Protein AF-A0AAJ1X6Z5-F1 (afdb_mono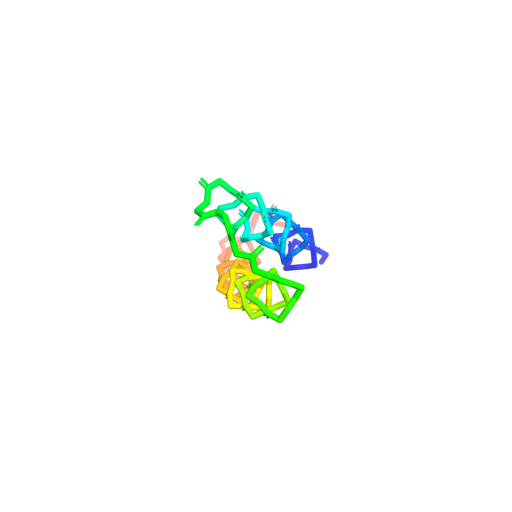mer)

Organism: NCBI:txid2964767

Secondary structure (DSSP, 8-state):
-HHHHHHHHHHHHHHHHHHHTT--HHHHHHHHHHHHHHHHHHHHHHHHHHHHTT--

Mean predicted aligned error: 3.01 Å

Sequence (56 aa):
MIAWVAALLGVIFGIIQARRKGGKALDLAQYGAVYGIFFAVIGVIVQIVIIRFGFM

Solvent-accessible surface area (backbone atoms only — not comparable to full-atom values): 2708 Å² total; per-residue (Å²): 113,56,26,62,57,32,18,52,53,18,24,54,51,19,29,51,53,22,51,76,70,71,46,54,74,67,42,25,51,50,32,13,50,53,31,14,51,55,27,23,54,50,20,46,53,53,48,50,49,38,53,72,72,61,75,100

Radius of gyration: 13.44 Å; Cα contacts (8 Å, |Δi|>4): 71; chains: 1; bounding box: 27×14×38 Å

pLDDT: mean 95.85, std 6.26, range [61.69, 98.69]

Foldseek 3Di:
DQLQVQLQVQLVVQLVVCVVVVHDPVSSVVSSNVRSVVSSVVSVVVVCVCVVVVVD

Structure (mmCIF, N/CA/C/O backbone):
data_AF-A0AAJ1X6Z5-F1
#
_entry.id   AF-A0AAJ1X6Z5-F1
#
loop_
_atom_site.group_PDB
_atom_site.id
_atom_site.type_symbol
_atom_site.label_atom_id
_atom_site.label_alt_id
_atom_site.label_comp_id
_atom_site.label_asym_id
_atom_site.label_entity_id
_atom_site.label_seq_id
_atom_site.pdbx_PDB_ins_code
_atom_site.Cartn_x
_atom_site.Cartn_y
_atom_site.Cartn_z
_atom_site.occupancy
_atom_site.B_iso_or_equiv
_atom_site.auth_seq_id
_atom_site.auth_comp_id
_atom_site.auth_asym_id
_atom_site.auth_atom_id
_atom_site.pdbx_PDB_model_num
ATOM 1 N N . MET A 1 1 ? 9.955 -4.494 -8.627 1.00 87.56 1 MET A N 1
ATOM 2 C CA . MET A 1 1 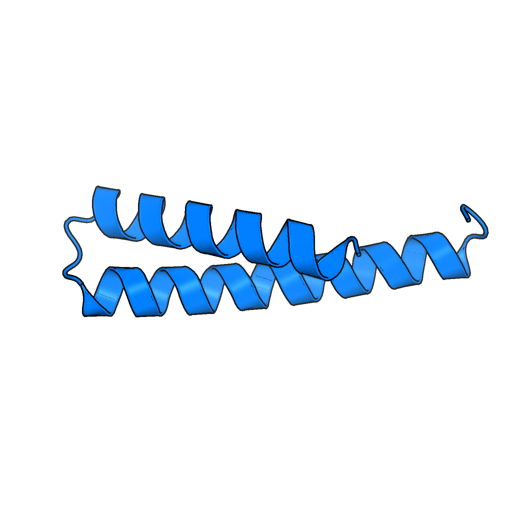? 10.034 -3.852 -7.289 1.00 87.56 1 MET A CA 1
ATOM 3 C C . MET A 1 1 ? 9.011 -2.730 -7.114 1.00 87.56 1 MET A C 1
ATOM 5 O O . MET A 1 1 ? 8.546 -2.535 -5.999 1.00 87.56 1 MET A O 1
ATOM 9 N N . ILE A 1 2 ? 8.609 -2.042 -8.193 1.00 94.44 2 ILE A N 1
ATOM 10 C CA . ILE A 1 2 ? 7.659 -0.915 -8.164 1.00 94.44 2 ILE A CA 1
ATOM 11 C C . ILE A 1 2 ? 6.309 -1.304 -7.543 1.00 94.44 2 ILE A C 1
ATOM 13 O O . ILE A 1 2 ? 5.820 -0.593 -6.671 1.00 94.44 2 ILE A O 1
ATOM 17 N N . ALA A 1 3 ? 5.743 -2.456 -7.918 1.00 96.31 3 ALA A N 1
ATOM 18 C CA . ALA A 1 3 ? 4.463 -2.919 -7.372 1.00 96.31 3 ALA A CA 1
ATOM 19 C C . ALA A 1 3 ? 4.465 -3.072 -5.840 1.00 96.31 3 ALA A C 1
ATOM 21 O O . ALA A 1 3 ? 3.495 -2.696 -5.190 1.00 96.31 3 ALA A O 1
ATOM 22 N N . TRP A 1 4 ? 5.565 -3.555 -5.251 1.00 97.06 4 TRP A N 1
ATOM 23 C CA . TRP A 1 4 ? 5.688 -3.715 -3.798 1.00 97.06 4 TRP A CA 1
ATOM 24 C C . TRP A 1 4 ? 5.772 -2.374 -3.069 1.00 97.06 4 TRP A C 1
ATOM 26 O O . TRP A 1 4 ? 5.130 -2.194 -2.037 1.00 97.06 4 TRP A O 1
ATOM 36 N N . VAL A 1 5 ? 6.516 -1.415 -3.629 1.00 97.94 5 VAL A N 1
ATOM 37 C CA . VAL A 1 5 ? 6.595 -0.053 -3.083 1.00 97.94 5 VAL A CA 1
ATOM 38 C C . VAL A 1 5 ? 5.232 0.632 -3.167 1.00 97.94 5 VAL A C 1
ATOM 40 O O . VAL A 1 5 ? 4.767 1.194 -2.178 1.00 97.94 5 VAL A O 1
ATOM 43 N N . ALA A 1 6 ? 4.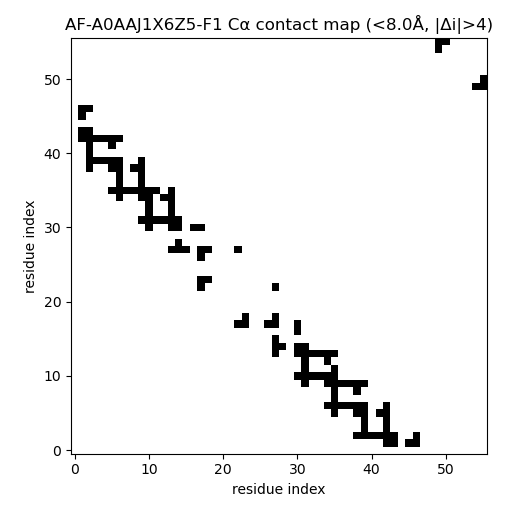555 0.529 -4.313 1.00 98.00 6 ALA A N 1
ATOM 44 C CA . ALA A 1 6 ? 3.213 1.071 -4.491 1.00 98.00 6 ALA A CA 1
ATOM 45 C C . ALA A 1 6 ? 2.227 0.445 -3.492 1.00 98.00 6 ALA A C 1
ATOM 47 O O . ALA A 1 6 ? 1.517 1.174 -2.805 1.00 98.00 6 ALA A O 1
ATOM 48 N N . ALA A 1 7 ? 2.235 -0.883 -3.340 1.00 98.44 7 ALA A N 1
ATOM 49 C CA . ALA A 1 7 ? 1.388 -1.585 -2.380 1.00 98.44 7 ALA A CA 1
ATOM 50 C C . ALA A 1 7 ? 1.584 -1.069 -0.947 1.00 98.44 7 ALA A C 1
ATOM 52 O O . ALA A 1 7 ? 0.604 -0.796 -0.257 1.00 98.44 7 ALA A O 1
ATOM 53 N N . LEU A 1 8 ? 2.835 -0.877 -0.509 1.00 98.44 8 LEU A N 1
ATOM 54 C CA . LEU A 1 8 ? 3.137 -0.370 0.832 1.00 98.44 8 LEU A CA 1
ATOM 55 C C . LEU A 1 8 ? 2.588 1.051 1.042 1.00 98.44 8 LEU A C 1
ATOM 57 O O . LEU A 1 8 ? 1.974 1.331 2.072 1.00 98.44 8 LEU A O 1
ATOM 61 N N . LEU A 1 9 ? 2.750 1.929 0.045 1.00 98.38 9 LEU A N 1
ATOM 62 C CA . LEU A 1 9 ? 2.173 3.278 0.063 1.00 98.38 9 LEU A CA 1
ATOM 63 C C . LEU A 1 9 ? 0.642 3.231 0.129 1.00 98.38 9 LEU A C 1
ATOM 65 O O . LEU A 1 9 ? 0.041 3.971 0.908 1.00 98.38 9 LEU A O 1
ATOM 69 N N . GLY A 1 10 ? 0.022 2.321 -0.625 1.00 98.44 10 GLY A N 1
ATOM 70 C CA . GLY A 1 10 ? -1.414 2.072 -0.581 1.00 98.44 10 GLY A CA 1
ATOM 71 C C . GLY A 1 10 ? -1.882 1.640 0.808 1.00 98.44 10 GLY A C 1
ATOM 72 O O . GLY A 1 10 ? -2.807 2.239 1.353 1.00 98.44 10 GLY A O 1
ATOM 73 N N . VAL A 1 11 ? -1.211 0.667 1.430 1.00 98.69 11 VAL A N 1
ATOM 74 C CA . VAL A 1 11 ? -1.547 0.205 2.789 1.00 98.69 11 VAL A CA 1
ATOM 75 C C . VAL A 1 11 ? -1.481 1.355 3.792 1.00 98.69 11 VAL A C 1
ATOM 77 O O . VAL A 1 11 ? -2.431 1.565 4.549 1.00 98.69 11 VAL A O 1
ATOM 80 N N . ILE A 1 12 ? -0.394 2.132 3.779 1.00 98.62 12 ILE A N 1
ATOM 81 C CA . ILE A 1 12 ? -0.215 3.272 4.688 1.00 98.62 12 ILE A CA 1
ATOM 82 C C . ILE A 1 12 ? -1.327 4.305 4.472 1.00 98.62 12 ILE A C 1
ATOM 84 O O . ILE A 1 12 ? -1.962 4.739 5.435 1.00 98.62 12 ILE A O 1
ATOM 88 N N . PHE A 1 13 ? -1.616 4.657 3.218 1.00 98.44 13 PHE A N 1
ATOM 89 C CA . PHE A 1 13 ? -2.666 5.615 2.880 1.00 98.44 13 PHE A CA 1
ATOM 90 C C . PHE A 1 13 ? -4.056 5.135 3.324 1.00 98.44 13 PHE A C 1
ATOM 92 O O . PHE A 1 13 ? -4.817 5.901 3.921 1.00 98.44 13 PHE A O 1
ATOM 99 N N . GLY A 1 14 ? -4.371 3.855 3.102 1.00 98.12 14 GLY A N 1
ATOM 100 C CA . GLY A 1 14 ? -5.622 3.236 3.535 1.00 98.12 14 GLY A CA 1
ATOM 101 C C . GLY A 1 14 ? -5.791 3.269 5.053 1.00 98.12 14 GLY A C 1
ATOM 102 O O . GLY A 1 14 ? -6.833 3.702 5.548 1.00 98.12 14 GLY A O 1
ATOM 103 N N . ILE A 1 15 ? -4.747 2.903 5.802 1.00 98.50 15 ILE A N 1
ATOM 104 C CA . ILE A 1 15 ? -4.755 2.956 7.271 1.00 98.50 15 ILE A CA 1
ATOM 105 C C . ILE A 1 15 ? -4.951 4.393 7.768 1.00 98.50 15 ILE A C 1
ATOM 107 O O . ILE A 1 15 ? -5.753 4.618 8.678 1.00 98.50 15 ILE A O 1
ATOM 111 N N . ILE A 1 16 ? -4.261 5.376 7.176 1.00 98.38 16 ILE A N 1
ATOM 112 C CA . ILE A 1 16 ? -4.421 6.794 7.536 1.00 98.38 16 ILE A CA 1
ATOM 113 C C . ILE A 1 16 ? -5.865 7.244 7.291 1.00 98.38 16 ILE A C 1
ATOM 115 O O . ILE A 1 16 ? -6.465 7.863 8.169 1.00 98.38 16 ILE A O 1
ATOM 119 N N . GLN A 1 17 ? -6.456 6.902 6.144 1.00 98.06 17 GLN A N 1
ATOM 120 C CA . GLN A 1 17 ? -7.849 7.241 5.844 1.00 98.06 17 GLN A CA 1
ATOM 121 C C . GLN A 1 17 ? -8.839 6.593 6.817 1.00 98.06 17 GLN A C 1
ATOM 123 O O . GLN A 1 17 ? -9.752 7.273 7.283 1.00 98.06 17 GLN A O 1
ATOM 128 N N . ALA A 1 18 ? -8.654 5.319 7.169 1.00 98.06 18 ALA A N 1
ATOM 129 C CA . ALA A 1 18 ? -9.503 4.653 8.157 1.00 98.06 18 ALA A CA 1
ATOM 130 C C . ALA A 1 18 ? -9.395 5.310 9.539 1.00 98.06 18 ALA A C 1
ATOM 132 O O . ALA A 1 18 ? -10.415 5.584 10.170 1.00 98.06 18 ALA A O 1
ATOM 133 N N . ARG A 1 19 ? -8.173 5.650 9.978 1.00 97.31 19 ARG A N 1
ATOM 134 C CA . ARG A 1 19 ? -7.951 6.374 11.2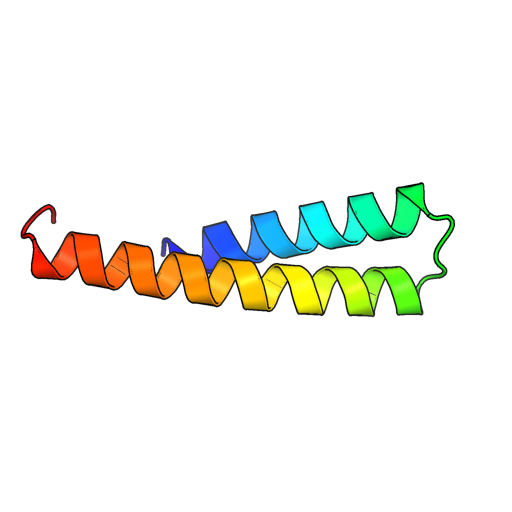40 1.00 97.31 19 ARG A CA 1
ATOM 135 C C . ARG A 1 19 ? -8.623 7.742 11.248 1.00 97.31 19 ARG A C 1
ATOM 137 O O . ARG A 1 19 ? -9.267 8.088 12.232 1.00 97.31 19 ARG A O 1
ATOM 144 N N . ARG A 1 20 ? -8.530 8.502 10.151 1.00 97.00 20 ARG A N 1
ATOM 145 C CA . ARG A 1 20 ? -9.185 9.818 10.021 1.00 97.00 20 ARG A CA 1
ATOM 146 C C . ARG A 1 20 ? -10.710 9.739 10.110 1.00 97.00 20 ARG A C 1
ATOM 148 O O . ARG A 1 20 ? -11.335 10.716 10.500 1.00 97.00 20 ARG A O 1
ATOM 155 N N . LYS A 1 21 ? -11.296 8.589 9.771 1.00 96.56 21 LYS A N 1
ATOM 156 C CA . LYS A 1 21 ? -12.736 8.316 9.889 1.00 96.56 21 LYS A CA 1
ATOM 157 C C . LYS A 1 21 ? -13.135 7.681 11.230 1.00 96.56 21 LYS A C 1
ATOM 159 O O . LYS A 1 21 ? -14.293 7.316 11.388 1.00 96.56 21 LYS A O 1
ATOM 164 N N . GLY A 1 22 ? -12.205 7.524 12.179 1.00 96.38 22 GLY A N 1
ATOM 165 C CA . GLY A 1 22 ? -12.476 6.894 13.477 1.00 96.38 22 GLY A CA 1
ATOM 166 C C . GLY A 1 22 ? -12.681 5.375 13.415 1.00 96.38 22 GLY A C 1
ATOM 167 O O . GLY A 1 22 ? -13.313 4.812 14.306 1.00 96.38 22 GLY A O 1
ATOM 168 N N . GLY A 1 23 ? -12.180 4.710 12.367 1.00 94.56 23 GLY A N 1
ATOM 169 C CA . GLY A 1 23 ? -12.318 3.264 12.185 1.00 94.56 23 GLY A CA 1
ATOM 170 C C . GLY A 1 23 ? -11.605 2.441 13.266 1.00 94.56 23 GLY A C 1
ATOM 171 O O . GLY A 1 23 ? -10.576 2.849 13.810 1.00 94.56 23 GLY A O 1
ATOM 172 N N . LYS A 1 24 ? -12.145 1.256 13.561 1.00 96.94 24 LYS A N 1
ATOM 173 C CA . LYS A 1 24 ? -11.564 0.266 14.482 1.00 96.94 24 LYS A CA 1
ATOM 174 C C . LYS A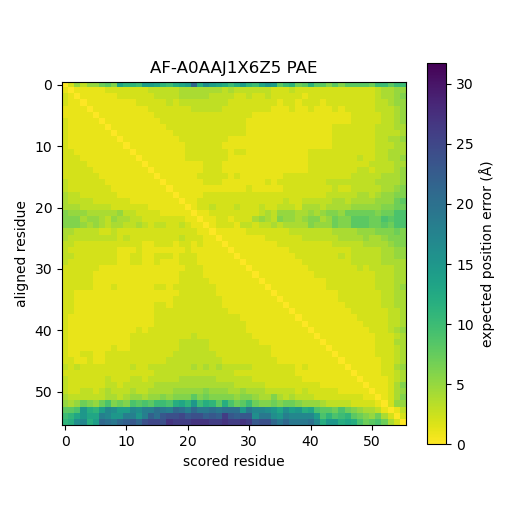 1 24 ? -10.448 -0.533 13.799 1.00 96.94 24 LYS A C 1
ATOM 176 O O . LYS A 1 24 ? -10.205 -0.401 12.604 1.00 96.94 24 LYS A O 1
ATOM 181 N N . ALA A 1 25 ? -9.781 -1.415 14.546 1.00 96.12 25 ALA A N 1
ATOM 182 C CA . ALA A 1 25 ? -8.678 -2.236 14.031 1.00 96.12 25 ALA A CA 1
ATOM 183 C C . ALA A 1 25 ? -9.030 -3.014 12.745 1.00 96.12 25 ALA A C 1
ATOM 185 O O . ALA A 1 25 ? -8.219 -3.067 11.822 1.00 96.12 25 ALA A O 1
ATOM 186 N N . LEU A 1 26 ? -10.251 -3.557 12.656 1.00 97.44 26 LEU A N 1
ATOM 187 C CA . LEU A 1 26 ? -10.730 -4.244 11.453 1.00 97.44 26 LEU A CA 1
ATOM 188 C C . LEU A 1 26 ? -10.911 -3.291 10.264 1.00 97.44 26 LEU A C 1
ATOM 190 O O . LEU A 1 26 ? -10.543 -3.648 9.149 1.00 97.44 26 LEU A O 1
ATOM 194 N N . ASP A 1 27 ? -11.377 -2.062 10.496 1.00 97.12 27 ASP A N 1
ATOM 195 C CA . ASP A 1 27 ? -11.502 -1.051 9.440 1.00 97.12 27 ASP A CA 1
ATOM 196 C C . ASP A 1 27 ? -10.128 -0.623 8.923 1.00 97.12 27 ASP A C 1
ATOM 198 O O . ASP A 1 27 ? -9.933 -0.476 7.718 1.00 97.12 27 ASP A O 1
ATOM 202 N N . LEU A 1 28 ? -9.151 -0.463 9.822 1.00 98.19 28 LEU A N 1
ATOM 203 C CA . LEU A 1 28 ? -7.766 -0.164 9.453 1.00 98.19 28 LEU A CA 1
ATOM 204 C C . LEU A 1 28 ? -7.182 -1.278 8.579 1.00 98.19 28 LEU A C 1
ATOM 206 O O . LEU A 1 28 ? -6.563 -0.983 7.558 1.00 98.19 28 LEU A O 1
ATOM 210 N N . ALA A 1 29 ? -7.398 -2.541 8.958 1.00 98.00 29 ALA A N 1
ATOM 211 C CA . ALA A 1 29 ? -6.940 -3.691 8.187 1.00 98.00 29 ALA A CA 1
ATOM 212 C C . ALA A 1 29 ? -7.624 -3.760 6.813 1.00 98.00 29 ALA A C 1
ATOM 214 O O . ALA A 1 29 ? -6.948 -3.938 5.801 1.00 98.00 29 ALA A O 1
ATOM 215 N N . GLN A 1 30 ? -8.942 -3.556 6.756 1.00 98.06 30 GLN A N 1
ATOM 216 C CA . GLN A 1 30 ? -9.708 -3.616 5.514 1.00 98.06 30 GLN A CA 1
ATOM 217 C C . GLN A 1 30 ? -9.345 -2.474 4.561 1.00 98.06 30 GLN A C 1
ATOM 219 O O . GLN A 1 30 ? -9.069 -2.720 3.389 1.00 98.06 30 GLN A O 1
ATOM 224 N N . TYR A 1 31 ? -9.283 -1.232 5.046 1.00 98.06 31 TYR A N 1
ATOM 225 C CA . TYR A 1 31 ? -8.852 -0.099 4.226 1.00 98.06 31 TYR A CA 1
ATOM 226 C C . TYR A 1 31 ? -7.395 -0.253 3.789 1.00 98.06 31 TYR A C 1
ATOM 228 O O . TYR A 1 31 ? -7.089 -0.032 2.621 1.00 98.06 31 TYR A O 1
ATOM 236 N N . GLY A 1 32 ? -6.500 -0.660 4.693 1.00 98.31 32 GLY A N 1
ATOM 237 C CA . GLY A 1 32 ? -5.108 -0.941 4.353 1.00 98.31 32 GLY A CA 1
ATOM 238 C C . GLY A 1 32 ? -4.998 -1.981 3.235 1.00 98.31 32 GLY A C 1
ATOM 239 O O . GLY A 1 32 ? -4.323 -1.736 2.240 1.00 98.31 32 GLY A O 1
ATOM 240 N N . ALA A 1 33 ? -5.721 -3.098 3.340 1.00 98.50 33 ALA A N 1
ATOM 241 C CA . ALA A 1 33 ? -5.728 -4.144 2.320 1.00 98.50 33 ALA A CA 1
ATOM 242 C C . ALA A 1 33 ? -6.291 -3.653 0.976 1.00 98.50 33 ALA A C 1
ATOM 244 O O . ALA A 1 33 ? -5.660 -3.858 -0.060 1.00 98.50 33 ALA A O 1
ATOM 245 N N . VAL A 1 34 ? -7.437 -2.961 0.983 1.00 98.50 34 VAL A N 1
ATOM 246 C CA . VAL A 1 34 ? -8.078 -2.449 -0.242 1.00 98.50 34 VAL A CA 1
ATOM 247 C C . VAL A 1 34 ? -7.168 -1.457 -0.964 1.00 98.50 34 VAL A C 1
ATOM 249 O O . VAL A 1 34 ? -6.914 -1.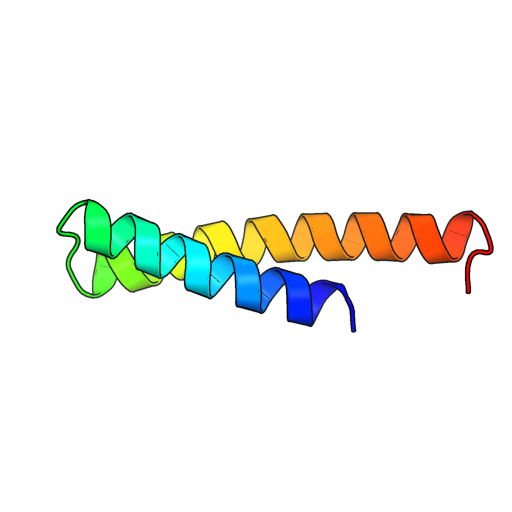615 -2.159 1.00 98.50 34 VAL A O 1
ATOM 252 N N . TYR A 1 35 ? -6.632 -0.460 -0.255 1.00 98.44 35 TYR A N 1
ATOM 253 C CA . TYR A 1 35 ? -5.734 0.517 -0.872 1.00 98.44 35 TYR A CA 1
ATOM 254 C C . TYR A 1 35 ? -4.389 -0.105 -1.266 1.00 98.44 35 TYR A C 1
ATOM 256 O O . TYR A 1 35 ? -3.841 0.251 -2.307 1.00 98.44 35 TYR A O 1
ATOM 264 N N . GLY A 1 36 ? -3.876 -1.060 -0.488 1.00 98.62 36 GLY A N 1
ATOM 265 C CA . GLY A 1 36 ? -2.665 -1.809 -0.817 1.00 98.62 36 GLY A CA 1
ATOM 266 C C . GLY A 1 36 ? -2.787 -2.565 -2.136 1.00 98.62 36 GLY A C 1
ATOM 267 O O . GLY A 1 36 ? -1.938 -2.412 -3.010 1.00 98.62 36 GLY A O 1
ATOM 268 N N . ILE A 1 37 ? -3.875 -3.318 -2.321 1.00 98.50 37 ILE A N 1
ATOM 269 C CA . ILE A 1 37 ? -4.152 -4.039 -3.572 1.00 98.50 37 ILE A CA 1
ATOM 270 C C . ILE A 1 37 ? -4.329 -3.054 -4.730 1.00 98.50 37 ILE A C 1
ATOM 272 O O . ILE A 1 37 ? -3.723 -3.239 -5.784 1.00 98.50 37 ILE A O 1
ATOM 276 N N . PHE A 1 38 ? -5.107 -1.986 -4.536 1.00 98.62 38 PHE A N 1
ATOM 277 C CA . PHE A 1 38 ? -5.335 -0.978 -5.572 1.00 98.62 38 PHE A CA 1
ATOM 278 C C . PHE A 1 38 ? -4.020 -0.362 -6.075 1.00 98.62 38 PHE A C 1
ATOM 280 O O . PHE A 1 38 ? -3.763 -0.328 -7.280 1.00 98.62 38 PHE A O 1
ATOM 287 N N . PHE A 1 39 ? -3.141 0.053 -5.162 1.00 98.44 39 PHE A N 1
ATOM 288 C CA . PHE A 1 39 ? -1.836 0.593 -5.535 1.00 98.44 39 PHE A CA 1
ATOM 289 C C . PHE A 1 39 ? -0.900 -0.470 -6.117 1.00 98.44 39 PHE A C 1
ATOM 291 O O . PHE A 1 39 ? -0.133 -0.155 -7.025 1.00 98.44 39 PHE A O 1
ATOM 298 N N . ALA A 1 40 ? -0.954 -1.720 -5.647 1.0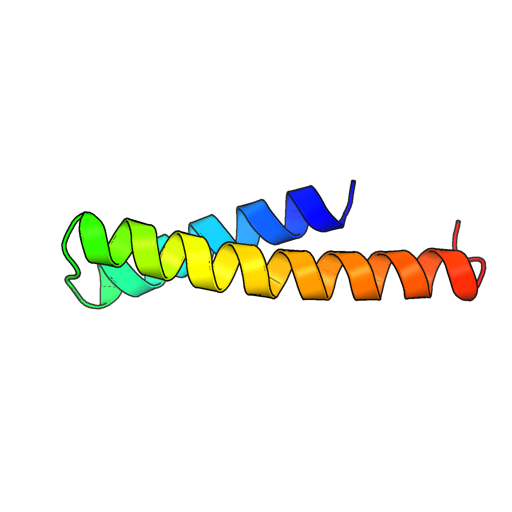0 98.44 40 ALA A N 1
ATOM 299 C CA . ALA A 1 40 ? -0.171 -2.812 -6.224 1.00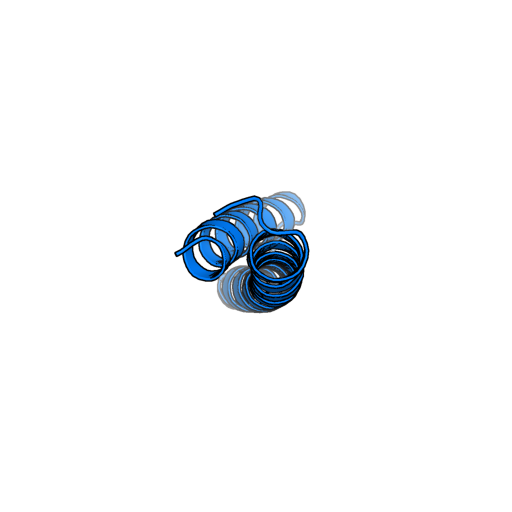 98.44 40 ALA A CA 1
ATOM 300 C C . ALA A 1 40 ? -0.522 -3.022 -7.703 1.00 98.44 40 ALA A C 1
ATOM 302 O O . ALA A 1 40 ? 0.376 -3.127 -8.538 1.00 98.44 40 ALA A O 1
ATOM 303 N N . VAL A 1 41 ? -1.819 -3.017 -8.034 1.00 98.50 41 VAL A N 1
ATOM 304 C CA . VAL A 1 41 ? -2.315 -3.131 -9.414 1.00 98.50 41 VAL A CA 1
ATOM 305 C C . VAL A 1 41 ? -1.802 -1.972 -10.267 1.00 98.50 41 VAL A C 1
ATOM 307 O O . VAL A 1 41 ? -1.243 -2.210 -11.337 1.00 98.50 41 VAL A O 1
ATOM 310 N N . ILE A 1 42 ? -1.901 -0.732 -9.776 1.00 98.44 42 ILE A N 1
ATOM 311 C CA . ILE A 1 42 ? -1.328 0.435 -10.466 1.00 98.44 42 ILE A CA 1
ATOM 312 C C . ILE A 1 42 ? 0.180 0.254 -10.670 1.00 98.44 42 ILE A C 1
ATOM 314 O O . ILE A 1 42 ? 0.682 0.466 -11.769 1.00 98.44 42 ILE A O 1
ATOM 318 N N . GLY A 1 43 ? 0.907 -0.185 -9.643 1.00 97.56 43 GLY A N 1
ATOM 319 C CA . GLY A 1 43 ? 2.348 -0.408 -9.715 1.00 97.56 43 GLY A CA 1
ATOM 320 C C . GLY A 1 43 ? 2.746 -1.481 -10.733 1.00 97.56 43 GLY A C 1
ATOM 321 O O . GLY A 1 43 ? 3.753 -1.310 -11.415 1.00 97.56 43 GLY A O 1
ATOM 322 N N . VAL A 1 44 ? 1.954 -2.548 -10.892 1.00 97.88 44 VAL A N 1
ATOM 323 C CA . VAL A 1 44 ? 2.151 -3.551 -11.955 1.00 97.88 44 VAL A CA 1
ATOM 324 C C . VAL A 1 44 ? 1.933 -2.931 -13.332 1.00 97.88 44 VAL A C 1
ATOM 326 O O . VAL A 1 44 ? 2.766 -3.127 -14.213 1.00 97.88 44 VAL A O 1
ATOM 329 N N . ILE A 1 45 ? 0.867 -2.148 -13.517 1.00 97.69 45 ILE A N 1
ATOM 330 C CA . ILE A 1 45 ? 0.591 -1.466 -14.790 1.00 97.69 45 ILE A CA 1
ATOM 331 C C . ILE A 1 45 ? 1.742 -0.519 -15.145 1.00 97.69 45 ILE A C 1
ATOM 333 O O . ILE A 1 45 ? 2.273 -0.590 -16.251 1.00 97.69 45 ILE A O 1
ATOM 337 N N . VAL A 1 46 ? 2.182 0.310 -14.195 1.00 96.94 46 VAL A N 1
ATOM 338 C CA . VAL A 1 46 ? 3.333 1.211 -14.365 1.00 96.94 46 VAL A CA 1
ATOM 339 C C . VAL A 1 46 ? 4.590 0.421 -14.724 1.00 96.94 46 VAL A C 1
ATOM 341 O O . VAL A 1 46 ? 5.307 0.792 -15.648 1.00 96.94 46 VAL A O 1
ATOM 344 N N . GLN A 1 47 ? 4.842 -0.697 -14.041 1.00 95.81 47 GLN A N 1
ATOM 345 C CA . GLN A 1 47 ? 5.999 -1.541 -14.322 1.00 95.81 47 GLN A CA 1
ATOM 346 C C . GLN A 1 47 ?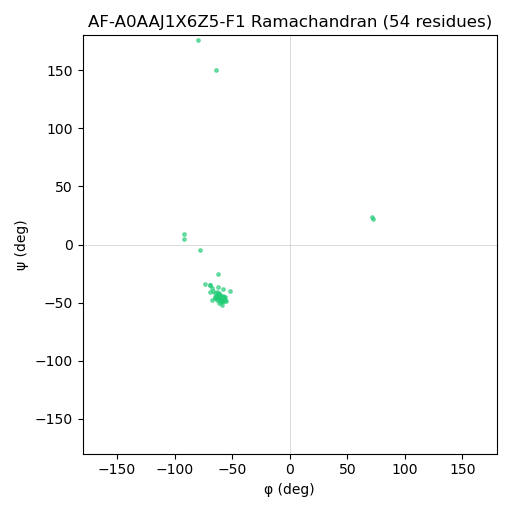 5.938 -2.143 -15.738 1.00 95.81 47 GLN A C 1
ATOM 348 O O . GLN A 1 47 ? 6.949 -2.145 -16.433 1.00 95.81 47 GLN A O 1
ATOM 353 N N . ILE A 1 48 ? 4.767 -2.598 -16.199 1.00 95.75 48 ILE A N 1
ATOM 354 C CA . ILE A 1 48 ? 4.571 -3.099 -17.570 1.00 95.75 48 ILE A CA 1
ATOM 355 C C . ILE A 1 48 ? 4.816 -1.992 -18.593 1.00 95.75 48 ILE A C 1
ATOM 357 O O . ILE A 1 48 ? 5.484 -2.239 -19.591 1.00 95.75 48 ILE A O 1
ATOM 361 N N . VAL A 1 49 ? 4.296 -0.786 -18.354 1.00 96.25 49 VAL A N 1
ATOM 362 C CA . VAL A 1 49 ? 4.501 0.377 -19.228 1.00 96.25 49 VAL A CA 1
ATOM 363 C C . VAL A 1 49 ? 5.995 0.678 -19.350 1.00 96.25 49 VAL A C 1
ATOM 365 O O . VAL A 1 49 ? 6.514 0.711 -20.460 1.00 96.25 49 VAL A O 1
ATOM 368 N N . ILE A 1 50 ? 6.715 0.802 -18.235 1.00 95.06 50 ILE A N 1
ATOM 369 C CA . ILE A 1 50 ? 8.163 1.072 -18.241 1.00 95.06 50 ILE A CA 1
ATOM 370 C C . ILE A 1 50 ? 8.919 0.028 -19.071 1.00 95.06 50 ILE A C 1
ATOM 372 O O . ILE A 1 50 ? 9.695 0.394 -19.952 1.00 95.06 50 ILE A O 1
ATOM 376 N N . ILE A 1 51 ? 8.634 -1.258 -18.839 1.00 94.00 51 ILE A N 1
ATOM 377 C CA . ILE A 1 51 ? 9.272 -2.365 -19.563 1.00 94.00 51 ILE A CA 1
ATOM 378 C C . ILE A 1 51 ? 8.894 -2.340 -21.052 1.00 94.00 51 ILE A C 1
ATOM 380 O O . ILE A 1 51 ? 9.733 -2.562 -21.918 1.00 94.00 51 ILE A O 1
ATOM 384 N N . ARG A 1 52 ? 7.626 -2.071 -21.385 1.00 93.50 52 ARG A N 1
ATOM 385 C CA . ARG A 1 52 ? 7.127 -2.131 -22.766 1.00 93.50 52 ARG A CA 1
ATOM 386 C C . ARG A 1 52 ? 7.609 -0.965 -23.624 1.00 93.50 52 ARG A C 1
ATOM 388 O O . ARG A 1 52 ? 7.805 -1.154 -24.820 1.00 93.50 52 ARG A O 1
ATOM 395 N N . PHE A 1 53 ? 7.771 0.215 -23.035 1.00 93.94 53 PHE A N 1
ATOM 396 C CA . PHE A 1 53 ? 8.229 1.413 -23.740 1.00 93.94 53 PHE A CA 1
ATOM 397 C C . PHE A 1 53 ? 9.755 1.593 -23.694 1.00 93.94 53 PHE A C 1
ATOM 399 O O . PHE A 1 53 ? 10.254 2.621 -24.139 1.00 93.94 53 PHE A O 1
ATOM 406 N N . GLY A 1 54 ? 10.497 0.591 -23.204 1.00 81.62 54 GLY A N 1
ATOM 407 C CA . GLY A 1 54 ? 11.962 0.575 -23.235 1.00 81.62 54 GLY A CA 1
ATOM 408 C C . GLY A 1 54 ? 12.619 1.565 -22.274 1.00 81.62 54 GLY A C 1
ATOM 409 O O . GLY A 1 54 ? 13.752 1.976 -22.503 1.00 81.62 54 GLY A O 1
ATOM 410 N N . PHE A 1 55 ? 11.919 1.969 -21.210 1.00 72.75 55 PHE A N 1
ATOM 411 C CA . PHE A 1 55 ? 12.481 2.855 -20.188 1.00 72.75 55 PHE A CA 1
ATOM 412 C C . PHE A 1 55 ? 13.415 2.125 -19.203 1.00 72.75 55 PHE A C 1
ATOM 414 O O . PHE A 1 55 ? 14.021 2.784 -18.360 1.00 72.75 55 PHE A O 1
ATOM 421 N N . MET A 1 56 ? 13.549 0.796 -19.309 1.00 61.69 56 MET A N 1
ATOM 422 C CA . MET A 1 56 ? 14.504 -0.057 -18.586 1.00 61.69 56 MET A CA 1
ATOM 423 C C . MET A 1 56 ? 14.854 -1.297 -19.405 1.00 61.69 56 MET A C 1
ATOM 425 O O . MET A 1 56 ? 13.956 -1.774 -20.137 1.00 61.69 56 MET A O 1
#